Protein AF-A0A919V280-F1 (afdb_monomer_lite)

Secondary structure (DSSP, 8-state):
--TTTTT--TTS-HHHHHHHHHHHHHHHHHHHHHHHHHHHHHTT----HHHHHHH-SSGGG-

Organism: NCBI:txid1381558

Sequence (62 aa):
MAAGLLIGPQNAPQGRRVLGAALSGAFVILALVNFWWLYPVISAEIIPYDDWHRRMMFDRWI

Foldseek 3Di:
DPVVVVCPDPPDPPVVSVVVVVVVVVVVVVVVVLCVLCVCVVVVPDDDPVSVVVNVPDPVVD

Structure (mmCIF, N/CA/C/O backbone):
data_AF-A0A919V280-F1
#
_entry.id   AF-A0A919V280-F1
#
loop_
_atom_site.group_PDB
_atom_site.id
_atom_site.type_symbol
_atom_site.label_atom_id
_atom_site.label_alt_id
_atom_site.label_comp_id
_atom_site.label_asym_id
_atom_site.label_entity_id
_atom_site.label_seq_id
_atom_site.pdbx_PDB_ins_code
_atom_site.Cartn_x
_atom_site.Cartn_y
_atom_site.Cartn_z
_atom_site.occupancy
_atom_site.B_iso_or_equiv
_atom_site.auth_seq_id
_atom_site.auth_comp_id
_atom_site.auth_asym_id
_atom_site.auth_atom_id
_atom_site.pdbx_PDB_model_num
ATOM 1 N N . MET A 1 1 ? -1.928 18.401 22.306 1.00 45.50 1 MET A N 1
ATOM 2 C CA . MET A 1 1 ? -3.141 17.915 23.004 1.00 45.50 1 MET A CA 1
ATOM 3 C C . MET A 1 1 ? -4.254 17.601 21.995 1.00 45.50 1 MET A C 1
ATOM 5 O O . MET A 1 1 ? -5.263 18.283 21.975 1.00 45.50 1 MET A O 1
ATOM 9 N N . ALA A 1 2 ? -4.066 16.613 21.112 1.00 52.69 2 ALA A N 1
ATOM 10 C CA . ALA A 1 2 ? -5.034 16.296 20.043 1.00 52.69 2 ALA A CA 1
ATOM 11 C C . ALA A 1 2 ? -5.683 14.906 20.201 1.00 52.69 2 ALA A C 1
ATOM 13 O O . ALA A 1 2 ? -6.782 14.672 19.709 1.00 52.69 2 ALA A O 1
ATOM 14 N N . ALA A 1 3 ? -5.050 14.004 20.961 1.00 52.66 3 ALA A N 1
ATOM 15 C CA . ALA A 1 3 ? -5.533 12.639 21.172 1.00 52.66 3 ALA A CA 1
ATOM 16 C C . ALA A 1 3 ? -6.830 12.555 22.008 1.00 52.66 3 ALA A C 1
ATOM 18 O O . ALA A 1 3 ? -7.577 11.593 21.880 1.00 52.66 3 ALA A O 1
ATOM 19 N N . GLY A 1 4 ? -7.134 13.571 22.828 1.00 53.66 4 GLY A N 1
ATOM 20 C CA . GLY A 1 4 ? -8.346 13.611 23.661 1.00 53.66 4 GLY A CA 1
ATOM 21 C C . GLY A 1 4 ? -9.628 13.998 22.913 1.00 53.66 4 GLY A C 1
ATOM 22 O O . GLY A 1 4 ? -10.715 13.610 23.325 1.00 53.66 4 GLY A O 1
ATOM 23 N N . LEU A 1 5 ? -9.517 14.713 21.788 1.00 54.09 5 LEU A N 1
ATOM 24 C CA . LEU A 1 5 ? -10.673 15.159 20.993 1.00 54.09 5 LEU A CA 1
ATOM 25 C C . LEU A 1 5 ? -11.191 14.064 20.043 1.00 54.09 5 LEU A C 1
ATOM 27 O O . LEU A 1 5 ? -12.377 14.039 19.723 1.00 54.09 5 LEU A O 1
ATOM 31 N N . LEU A 1 6 ? -10.329 13.121 19.648 1.00 49.66 6 LEU A N 1
ATOM 32 C CA . LEU A 1 6 ? -10.656 11.997 18.757 1.00 49.66 6 LEU A CA 1
ATOM 33 C C . LEU A 1 6 ? -11.406 10.844 19.445 1.00 49.66 6 LEU A C 1
ATOM 35 O O . LEU A 1 6 ? -12.023 10.027 18.768 1.00 49.66 6 LEU A O 1
ATOM 39 N N . ILE A 1 7 ? -11.403 10.783 20.781 1.00 55.50 7 ILE A N 1
ATOM 40 C CA . ILE A 1 7 ? -12.186 9.794 21.538 1.00 55.50 7 ILE A CA 1
ATOM 41 C C . ILE A 1 7 ? -13.686 10.152 21.509 1.00 55.50 7 ILE A C 1
ATOM 43 O O . ILE A 1 7 ? -14.537 9.269 21.638 1.00 55.50 7 ILE A O 1
ATOM 47 N N . GLY A 1 8 ? -14.039 11.417 21.256 1.00 44.94 8 GLY A N 1
ATOM 48 C CA . GLY A 1 8 ? -15.423 11.889 21.216 1.00 44.94 8 GLY A CA 1
ATOM 49 C C . GLY A 1 8 ? -16.103 11.847 22.595 1.00 44.94 8 GLY A C 1
ATOM 50 O O . GLY A 1 8 ? -15.666 11.120 23.489 1.00 44.94 8 GLY A O 1
ATOM 51 N N . PRO A 1 9 ? -17.170 12.627 22.814 1.00 53.34 9 PRO A N 1
ATOM 52 C CA . PRO A 1 9 ? -17.894 12.626 24.080 1.00 53.34 9 PRO A CA 1
ATOM 53 C C . PRO A 1 9 ? -18.426 11.225 24.428 1.00 53.34 9 PRO A C 1
ATOM 55 O O . PRO A 1 9 ? -18.775 10.432 23.554 1.00 53.34 9 PRO A O 1
ATOM 58 N N . GLN A 1 10 ? -18.512 10.952 25.733 1.00 52.78 10 GLN A N 1
ATOM 59 C CA . GLN A 1 10 ? -18.990 9.728 26.402 1.00 52.78 10 GLN A CA 1
ATOM 60 C C . GLN A 1 10 ? -20.356 9.187 25.917 1.00 52.78 10 GLN A C 1
ATOM 62 O O . GLN A 1 10 ? -20.725 8.075 26.277 1.00 52.78 10 GLN A O 1
ATOM 67 N N . ASN A 1 11 ? -21.091 9.941 25.095 1.00 52.00 11 ASN A N 1
ATOM 68 C CA . ASN A 1 11 ? -22.507 9.727 24.796 1.00 52.00 11 ASN A CA 1
ATOM 69 C C . ASN A 1 11 ? -22.803 9.260 23.352 1.00 52.00 11 ASN A C 1
ATOM 71 O O . ASN A 1 11 ? -23.943 9.335 22.899 1.00 52.00 11 ASN A O 1
ATOM 75 N N . ALA A 1 12 ? -21.791 8.813 22.598 1.00 49.84 12 ALA A N 1
ATOM 76 C CA . ALA A 1 12 ? -21.984 8.232 21.265 1.00 49.84 12 ALA A CA 1
ATOM 77 C C . ALA A 1 12 ? -22.150 6.697 21.351 1.00 49.84 12 ALA A C 1
ATOM 79 O O . ALA A 1 12 ? -21.380 6.062 22.077 1.00 49.84 12 ALA A O 1
ATOM 80 N N . PRO A 1 13 ? -23.091 6.073 20.606 1.00 54.06 13 PRO A N 1
ATOM 81 C CA . PRO A 1 13 ? -23.366 4.638 20.696 1.00 54.06 13 PRO A CA 1
ATOM 82 C C . PRO A 1 13 ? -22.087 3.806 20.555 1.00 54.06 13 PRO A C 1
ATOM 84 O O . PRO A 1 13 ? -21.348 3.966 19.580 1.00 54.06 13 PRO A O 1
ATOM 87 N N . GLN A 1 14 ? -21.839 2.903 21.509 1.00 54.94 14 GLN A N 1
ATOM 88 C CA . GLN A 1 14 ? -20.625 2.080 21.630 1.00 54.94 14 GLN A CA 1
ATOM 89 C C . GLN A 1 14 ? -20.242 1.373 20.312 1.00 54.94 14 GLN A C 1
ATOM 91 O O . GLN A 1 14 ? -19.060 1.256 19.988 1.00 54.94 14 GLN A O 1
ATOM 96 N N . GLY A 1 15 ? -21.236 1.021 19.486 1.00 56.03 15 GLY A N 1
ATOM 97 C CA . GLY A 1 15 ? -21.035 0.446 18.154 1.00 56.03 15 GLY A CA 1
ATOM 98 C C . GLY A 1 15 ? -20.285 1.346 17.160 1.00 56.03 15 GLY A C 1
ATOM 99 O O . GLY A 1 15 ? -19.478 0.842 16.386 1.00 56.03 15 GLY A O 1
ATOM 100 N N . ARG A 1 16 ? -20.463 2.678 17.194 1.00 57.41 16 ARG A N 1
ATOM 101 C CA . ARG A 1 16 ? -19.786 3.605 16.258 1.00 57.41 16 ARG A CA 1
ATOM 102 C C . ARG A 1 16 ? -18.306 3.800 16.592 1.00 57.41 16 ARG A C 1
ATOM 104 O O . ARG A 1 16 ? -17.503 3.981 15.682 1.00 57.41 16 ARG A O 1
ATOM 111 N N . ARG A 1 17 ? -17.937 3.723 17.875 1.00 60.69 17 ARG A N 1
ATOM 112 C CA . ARG A 1 17 ? -16.532 3.768 18.318 1.00 60.69 17 ARG A CA 1
ATOM 113 C C . ARG A 1 17 ? -15.775 2.502 17.925 1.00 60.69 17 ARG A C 1
ATOM 115 O O . ARG A 1 17 ? -14.659 2.603 17.426 1.00 60.69 17 ARG A O 1
ATOM 122 N N . VAL A 1 18 ? -16.392 1.332 18.097 1.00 65.38 18 VAL A N 1
ATOM 123 C CA . VAL A 1 18 ? -15.791 0.050 17.695 1.00 65.38 18 VAL A CA 1
ATOM 124 C C . VAL A 1 18 ? -15.644 -0.025 16.176 1.00 65.38 18 VAL A C 1
ATOM 126 O O . VAL A 1 18 ? -14.571 -0.372 15.696 1.00 65.38 18 VAL A O 1
ATOM 129 N N . LEU A 1 19 ? -16.667 0.387 15.418 1.00 73.06 19 LEU A N 1
ATOM 130 C CA . LEU A 1 19 ? -16.584 0.468 13.956 1.00 73.06 19 LEU A CA 1
ATOM 131 C C . LEU A 1 19 ? -15.505 1.454 13.492 1.00 73.06 19 LEU A C 1
ATOM 133 O O . LEU A 1 19 ? -14.731 1.122 12.604 1.00 73.06 19 LEU A O 1
ATOM 137 N N . GLY A 1 20 ? -15.409 2.636 14.108 1.00 71.25 20 GLY A N 1
ATOM 138 C CA . GLY A 1 20 ? -14.375 3.618 13.772 1.00 71.25 20 GLY A CA 1
ATOM 139 C C . GLY A 1 20 ? -12.956 3.108 14.042 1.00 71.25 20 GLY A C 1
ATOM 140 O O . GLY A 1 20 ? -12.080 3.248 13.191 1.00 71.25 20 GLY A O 1
ATOM 141 N N . ALA A 1 21 ? -12.735 2.462 15.191 1.00 77.06 21 ALA A N 1
ATOM 142 C CA . ALA A 1 21 ? -11.448 1.852 15.523 1.00 77.06 21 ALA A CA 1
ATOM 143 C C . ALA A 1 21 ? -11.109 0.676 14.592 1.00 77.06 21 ALA A C 1
ATOM 145 O O . ALA A 1 21 ? -9.978 0.581 14.119 1.00 77.06 21 ALA A O 1
ATOM 146 N N . ALA A 1 22 ? -12.088 -0.177 14.279 1.00 83.00 22 ALA A N 1
ATOM 147 C CA . ALA A 1 22 ? -11.911 -1.303 13.367 1.00 83.00 22 ALA A CA 1
ATOM 148 C C . ALA A 1 22 ? -11.592 -0.841 11.939 1.00 83.00 22 ALA A C 1
ATOM 150 O O . ALA A 1 22 ? -10.673 -1.371 11.323 1.00 83.00 22 ALA A O 1
ATOM 151 N N . LEU A 1 23 ? -12.295 0.175 11.430 1.00 86.69 23 LEU A N 1
ATOM 152 C CA . LEU A 1 23 ? -12.034 0.747 10.106 1.00 86.69 23 LEU A CA 1
ATOM 153 C C . LEU A 1 23 ? -10.660 1.414 10.037 1.00 86.69 23 LEU A C 1
ATOM 155 O O . LEU A 1 23 ? -9.942 1.218 9.062 1.00 86.69 23 LEU A O 1
ATOM 159 N N . SER A 1 24 ? -10.274 2.158 11.076 1.00 85.94 24 SER A N 1
ATOM 160 C CA . SER A 1 24 ? -8.946 2.772 11.156 1.00 85.94 24 SER A CA 1
ATOM 161 C C . SER A 1 24 ? -7.838 1.714 11.195 1.00 85.94 24 SER A C 1
ATOM 163 O O . SER A 1 24 ? -6.890 1.779 10.417 1.00 85.94 24 SER A O 1
ATOM 165 N N . GLY A 1 25 ? -7.992 0.679 12.028 1.00 87.44 25 GLY A N 1
ATOM 166 C CA . GLY A 1 25 ? -7.052 -0.441 12.084 1.00 87.44 25 GLY A CA 1
ATOM 167 C C . GLY A 1 25 ? -6.957 -1.187 10.753 1.00 87.44 25 GLY A C 1
ATOM 168 O O . GLY A 1 25 ? -5.857 -1.427 10.260 1.00 87.44 25 GLY A O 1
ATOM 169 N N . ALA A 1 26 ? -8.097 -1.488 10.128 1.00 93.38 26 ALA A N 1
ATOM 170 C CA . ALA A 1 26 ? -8.143 -2.125 8.816 1.00 93.38 26 ALA A CA 1
ATOM 171 C C . ALA A 1 26 ? -7.461 -1.265 7.745 1.00 93.38 26 ALA A C 1
ATOM 173 O O . ALA A 1 26 ? -6.686 -1.787 6.950 1.00 93.38 26 ALA A O 1
ATOM 174 N N . PHE A 1 27 ? -7.686 0.051 7.753 1.00 90.50 27 PHE A N 1
ATOM 175 C CA . PHE A 1 27 ? -7.032 0.975 6.831 1.00 90.50 27 PHE A CA 1
ATOM 176 C C . PHE A 1 27 ? -5.508 0.975 7.000 1.00 90.50 27 PHE A C 1
ATOM 178 O O . PHE A 1 27 ? -4.787 0.882 6.010 1.00 90.50 27 PHE A O 1
ATOM 185 N N . VAL A 1 28 ? -5.008 1.013 8.239 1.00 94.31 28 VAL A N 1
ATOM 186 C CA . VAL A 1 28 ? -3.562 0.953 8.511 1.00 94.31 28 VAL A CA 1
ATOM 187 C C . VAL A 1 28 ? -2.966 -0.379 8.051 1.00 94.31 28 VAL A C 1
ATOM 189 O O . VAL A 1 28 ? -1.909 -0.385 7.426 1.00 94.31 28 VAL A O 1
ATOM 192 N N . ILE A 1 29 ? -3.646 -1.502 8.300 1.00 95.25 29 ILE A N 1
ATOM 193 C CA . ILE A 1 29 ? -3.195 -2.822 7.835 1.00 95.25 29 ILE A CA 1
ATOM 194 C C . ILE A 1 29 ? -3.161 -2.869 6.303 1.00 95.25 29 ILE A C 1
ATOM 196 O O . ILE A 1 29 ? -2.163 -3.302 5.734 1.00 95.25 29 ILE A O 1
ATOM 200 N N . LEU A 1 30 ? -4.207 -2.386 5.628 1.00 94.88 30 LEU A N 1
ATOM 201 C CA . LEU A 1 30 ? -4.250 -2.315 4.165 1.00 94.88 30 LEU A CA 1
ATOM 202 C C . LEU A 1 30 ? -3.121 -1.445 3.605 1.00 94.88 30 LEU A C 1
ATOM 204 O O . LEU A 1 30 ? -2.482 -1.834 2.629 1.00 94.88 30 LEU A O 1
ATOM 208 N N . ALA A 1 31 ? -2.840 -0.305 4.239 1.00 93.38 31 ALA A N 1
ATOM 209 C CA . ALA A 1 31 ? -1.719 0.545 3.864 1.00 93.38 31 ALA A CA 1
ATOM 210 C C . ALA A 1 31 ? -0.386 -0.206 4.016 1.00 93.38 31 ALA A C 1
ATOM 212 O O . ALA A 1 31 ? 0.389 -0.256 3.066 1.00 93.38 31 ALA A O 1
ATOM 213 N N . LEU A 1 32 ? -0.141 -0.859 5.156 1.00 95.31 32 LEU A N 1
ATOM 214 C CA . LEU A 1 32 ? 1.075 -1.652 5.376 1.00 95.31 32 LEU A CA 1
ATOM 215 C C . LEU A 1 32 ? 1.241 -2.772 4.342 1.00 95.31 32 LEU A C 1
ATOM 217 O O . LEU A 1 32 ? 2.337 -2.958 3.820 1.00 95.31 32 LEU A O 1
ATOM 221 N N . VAL A 1 33 ? 0.161 -3.482 4.005 1.00 94.75 33 VAL A N 1
ATOM 222 C CA . VAL A 1 33 ? 0.177 -4.519 2.960 1.00 94.75 33 VAL A CA 1
ATOM 223 C C . VAL A 1 33 ? 0.510 -3.918 1.592 1.00 94.75 33 VAL A C 1
ATOM 225 O O . VAL A 1 33 ? 1.294 -4.499 0.845 1.00 94.75 33 VAL A O 1
ATOM 228 N N . ASN A 1 34 ? -0.031 -2.742 1.264 1.00 91.75 34 ASN A N 1
ATOM 229 C CA . ASN A 1 34 ? 0.275 -2.056 0.009 1.00 91.75 34 ASN A CA 1
ATOM 230 C C . ASN A 1 34 ? 1.753 -1.633 -0.071 1.00 91.75 34 ASN A C 1
ATOM 232 O O . ASN A 1 34 ? 2.412 -1.887 -1.078 1.00 91.75 34 ASN A O 1
ATOM 236 N N . PHE A 1 35 ? 2.298 -1.081 1.016 1.00 90.25 35 PHE A N 1
ATOM 237 C CA . PHE A 1 35 ? 3.723 -0.756 1.118 1.00 90.25 35 PHE A CA 1
ATOM 238 C C . PHE A 1 35 ? 4.606 -1.998 1.004 1.00 90.25 35 PHE A C 1
ATOM 240 O O . PHE A 1 35 ? 5.617 -1.961 0.311 1.00 90.25 35 PHE A O 1
ATOM 247 N N . TRP A 1 36 ? 4.214 -3.105 1.638 1.00 91.12 36 TRP A N 1
ATOM 248 C CA .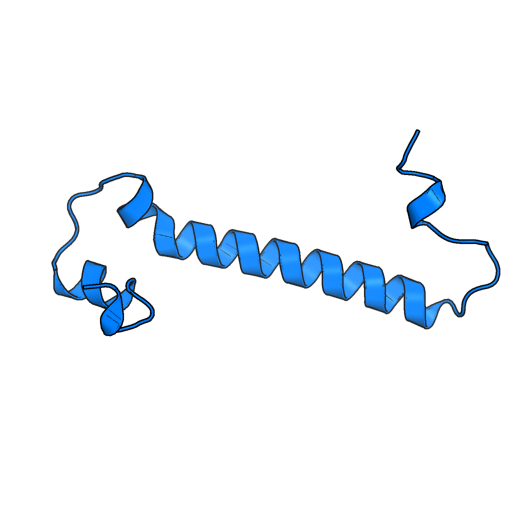 TRP A 1 36 ? 4.929 -4.374 1.522 1.00 91.12 36 TRP A CA 1
ATOM 249 C C . TRP A 1 36 ? 4.953 -4.885 0.075 1.00 91.12 36 TRP A C 1
ATOM 251 O O . TRP A 1 36 ? 5.991 -5.321 -0.412 1.00 91.12 36 TRP A O 1
ATOM 261 N N . TRP A 1 37 ? 3.832 -4.790 -0.643 1.00 88.38 37 TRP A N 1
ATOM 262 C CA . TRP A 1 37 ? 3.743 -5.180 -2.054 1.00 88.38 37 TRP A CA 1
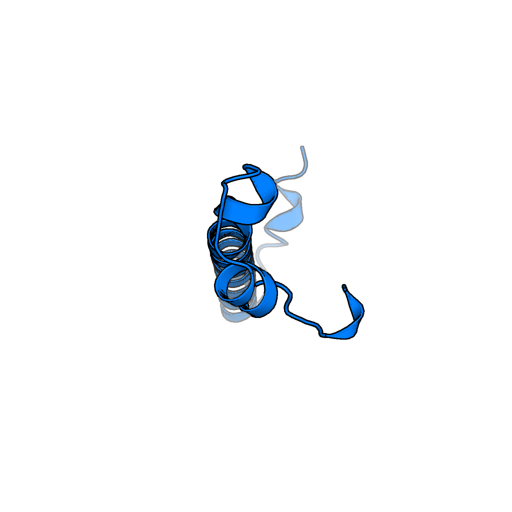ATOM 263 C C . TRP A 1 37 ? 4.637 -4.326 -2.970 1.00 88.38 37 TRP A C 1
ATOM 265 O O . TRP A 1 37 ? 5.265 -4.845 -3.896 1.00 88.38 37 TRP A O 1
ATOM 275 N N . LEU A 1 38 ? 4.724 -3.022 -2.688 1.00 88.38 38 LEU A 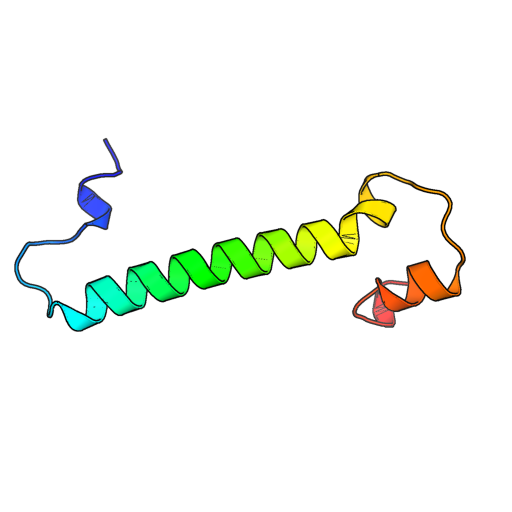N 1
ATOM 276 C CA . LEU A 1 38 ? 5.538 -2.055 -3.434 1.00 88.38 38 LEU A CA 1
ATOM 277 C C . LEU A 1 38 ? 6.996 -1.971 -2.962 1.00 88.38 38 LEU A C 1
ATOM 279 O O . LEU A 1 38 ? 7.804 -1.314 -3.617 1.00 88.38 38 LEU A O 1
ATOM 283 N N . TYR A 1 39 ? 7.353 -2.654 -1.873 1.00 88.75 39 TYR A N 1
ATOM 284 C CA . TYR A 1 39 ? 8.693 -2.647 -1.289 1.00 88.75 39 TYR A CA 1
ATOM 285 C C . TYR A 1 39 ? 9.832 -2.819 -2.309 1.00 88.75 39 TYR A C 1
ATOM 287 O O . TYR A 1 39 ? 10.701 -1.951 -2.333 1.00 88.75 39 TYR A O 1
ATOM 295 N N . PRO A 1 40 ? 9.845 -3.838 -3.194 1.00 85.50 40 PRO A N 1
ATOM 296 C CA . PRO A 1 40 ? 10.966 -4.030 -4.119 1.00 85.50 40 PRO A CA 1
ATOM 297 C C . PRO A 1 40 ? 11.117 -2.879 -5.125 1.00 85.50 40 PRO A C 1
ATOM 299 O O . PRO A 1 40 ? 12.229 -2.558 -5.534 1.00 85.50 40 PRO A O 1
ATOM 302 N N . VAL A 1 41 ? 10.013 -2.211 -5.484 1.00 86.31 41 VAL A N 1
ATOM 303 C CA . VAL A 1 41 ? 10.033 -1.033 -6.366 1.00 86.31 41 VAL A CA 1
ATOM 304 C C . VAL A 1 41 ? 10.618 0.177 -5.632 1.00 86.31 41 VAL A C 1
ATOM 306 O O . VAL A 1 41 ? 11.441 0.893 -6.195 1.00 86.31 41 VAL A O 1
ATOM 309 N N . ILE A 1 42 ? 10.231 0.393 -4.368 1.00 86.19 42 ILE A N 1
ATOM 310 C CA . ILE A 1 42 ? 10.711 1.516 -3.539 1.00 86.19 42 ILE A CA 1
ATOM 311 C C . ILE A 1 42 ? 12.189 1.335 -3.162 1.00 86.19 42 ILE A C 1
ATOM 313 O O . ILE A 1 42 ? 12.949 2.301 -3.159 1.00 86.19 42 ILE A O 1
ATOM 317 N N . SER A 1 43 ? 12.600 0.099 -2.879 1.00 90.44 43 SER A N 1
ATOM 318 C CA . SER A 1 43 ? 13.980 -0.273 -2.550 1.00 90.44 43 SER A CA 1
ATOM 319 C C . SER A 1 43 ? 14.905 -0.350 -3.770 1.00 90.44 43 SER A C 1
ATOM 321 O O . SER A 1 43 ? 16.089 -0.633 -3.605 1.00 90.44 43 SER A O 1
ATOM 323 N N . ALA A 1 44 ? 14.384 -0.100 -4.978 1.00 85.25 44 ALA A N 1
ATOM 324 C CA . ALA A 1 44 ? 15.110 -0.211 -6.243 1.00 85.25 44 ALA A CA 1
ATOM 325 C C . ALA A 1 44 ? 15.815 -1.574 -6.418 1.00 85.25 44 ALA A C 1
ATOM 327 O O . ALA A 1 44 ? 16.929 -1.654 -6.940 1.00 85.25 44 ALA A O 1
ATOM 328 N N . GLU A 1 45 ? 15.169 -2.655 -5.969 1.00 85.12 45 GLU A N 1
ATOM 329 C CA . GLU A 1 45 ? 15.671 -4.007 -6.193 1.00 85.12 45 GLU A CA 1
ATOM 330 C C . GLU A 1 45 ? 15.578 -4.373 -7.677 1.00 85.12 45 GLU A C 1
ATOM 332 O O . GLU A 1 45 ? 14.644 -3.997 -8.389 1.00 85.12 45 GLU A O 1
ATOM 337 N N . ILE A 1 46 ? 16.559 -5.144 -8.1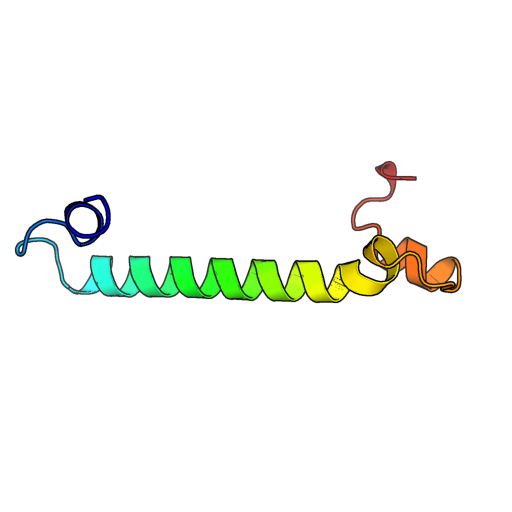47 1.00 86.81 46 ILE A N 1
ATOM 338 C CA . ILE A 1 46 ? 16.581 -5.637 -9.522 1.00 86.81 46 ILE A CA 1
ATOM 339 C C . ILE A 1 46 ? 15.598 -6.805 -9.610 1.00 86.81 46 ILE A C 1
ATOM 341 O O . ILE A 1 46 ? 15.928 -7.943 -9.277 1.00 86.81 46 ILE A O 1
ATOM 345 N N . ILE A 1 47 ? 14.379 -6.499 -10.045 1.00 86.94 47 ILE A N 1
ATOM 346 C CA . ILE A 1 47 ? 13.304 -7.465 -10.280 1.00 86.94 47 ILE A CA 1
ATOM 347 C C . ILE A 1 47 ? 13.044 -7.646 -11.785 1.00 86.94 47 ILE A C 1
ATOM 349 O O . ILE A 1 47 ? 13.228 -6.700 -12.556 1.00 86.94 47 ILE A O 1
ATOM 353 N N . PRO A 1 48 ? 12.610 -8.840 -12.235 1.00 91.00 48 PRO A N 1
ATOM 354 C CA . PRO A 1 48 ? 12.197 -9.059 -13.620 1.00 91.00 48 PRO A CA 1
ATOM 355 C C . PRO A 1 48 ? 11.061 -8.117 -14.044 1.00 91.00 48 PRO A C 1
ATOM 357 O O . PRO A 1 48 ? 10.205 -7.761 -13.233 1.00 91.00 48 PRO A O 1
ATOM 360 N N . TYR A 1 49 ? 11.010 -7.762 -15.333 1.00 84.62 49 TYR A N 1
ATOM 361 C CA . TYR A 1 49 ? 9.998 -6.842 -15.869 1.00 84.62 49 TYR A CA 1
ATOM 362 C C . TYR A 1 49 ? 8.561 -7.318 -15.619 1.00 84.62 49 TYR A C 1
ATOM 364 O O . TYR A 1 49 ? 7.721 -6.516 -15.230 1.00 84.62 49 TYR A O 1
ATOM 372 N N . ASP A 1 50 ? 8.282 -8.617 -15.761 1.00 85.19 50 ASP A N 1
ATOM 373 C CA . ASP A 1 50 ? 6.946 -9.173 -15.498 1.00 85.19 50 ASP A CA 1
ATOM 374 C C . ASP A 1 50 ? 6.517 -8.992 -14.036 1.00 85.19 50 ASP A C 1
ATOM 376 O O . ASP A 1 50 ? 5.351 -8.737 -13.735 1.00 85.19 50 ASP A O 1
ATOM 380 N N . ASP A 1 51 ? 7.470 -9.106 -13.111 1.00 85.12 51 ASP A N 1
ATOM 381 C CA . ASP A 1 51 ? 7.239 -8.906 -11.686 1.00 85.12 51 ASP A CA 1
ATOM 382 C C . ASP A 1 51 ? 7.002 -7.430 -11.366 1.00 85.12 51 ASP A C 1
ATOM 384 O O . ASP A 1 51 ? 6.095 -7.092 -10.599 1.00 85.12 51 ASP A O 1
ATOM 388 N N . TRP A 1 52 ? 7.788 -6.546 -11.975 1.00 86.12 52 TRP A N 1
ATOM 389 C CA . TRP A 1 52 ? 7.575 -5.108 -11.896 1.00 86.12 52 TRP A CA 1
ATOM 390 C C . TRP A 1 52 ? 6.191 -4.744 -12.446 1.00 86.12 52 TRP A C 1
ATOM 392 O O . TRP A 1 52 ? 5.369 -4.219 -11.704 1.00 86.12 52 TRP A O 1
ATOM 402 N N . HIS A 1 53 ? 5.854 -5.156 -13.669 1.00 83.81 53 HIS A N 1
ATOM 403 C CA . HIS A 1 53 ? 4.572 -4.851 -14.309 1.00 83.81 53 HIS A CA 1
ATOM 404 C C . HIS A 1 53 ? 3.369 -5.327 -13.479 1.00 83.81 53 HIS A C 1
ATOM 406 O O . HIS A 1 53 ? 2.374 -4.616 -13.374 1.00 83.81 53 HIS A O 1
ATOM 412 N N . ARG A 1 54 ? 3.440 -6.496 -12.827 1.00 84.94 54 ARG A N 1
ATOM 413 C CA . ARG A 1 54 ? 2.370 -6.969 -11.920 1.00 84.94 54 ARG A CA 1
ATOM 414 C C . ARG A 1 54 ? 2.163 -6.077 -10.690 1.00 84.94 54 ARG A C 1
ATOM 416 O O . ARG A 1 54 ? 1.100 -6.124 -10.073 1.00 84.94 54 ARG A O 1
ATOM 423 N N . ARG A 1 55 ? 3.173 -5.297 -10.299 1.00 84.44 55 ARG A N 1
ATOM 424 C CA . ARG A 1 55 ? 3.117 -4.347 -9.177 1.00 84.44 55 ARG A CA 1
ATOM 425 C C . ARG A 1 55 ? 2.610 -2.971 -9.610 1.00 84.44 55 ARG A C 1
ATOM 427 O O . ARG A 1 55 ? 2.068 -2.246 -8.775 1.00 84.44 55 ARG A O 1
ATOM 434 N N . MET A 1 56 ? 2.704 -2.642 -10.897 1.00 81.25 56 MET A N 1
ATOM 435 C CA . MET A 1 56 ? 2.084 -1.461 -11.495 1.00 81.25 56 MET A CA 1
ATOM 436 C C . MET A 1 56 ? 0.579 -1.721 -11.613 1.00 81.25 56 MET A C 1
ATOM 438 O O . MET 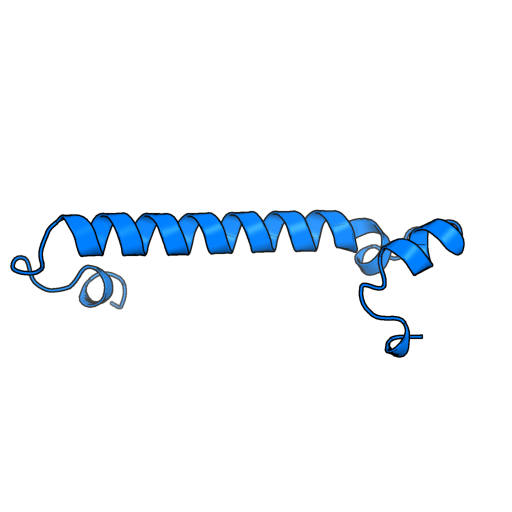A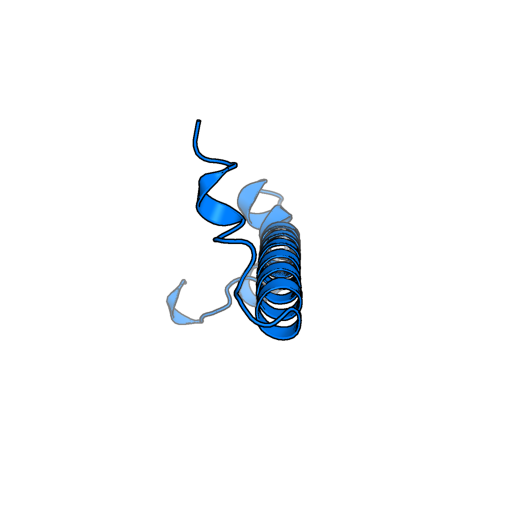 1 56 ? 0.089 -2.223 -12.615 1.00 81.25 56 MET A O 1
ATOM 442 N N . MET A 1 57 ? -0.160 -1.389 -10.545 1.00 73.81 57 MET A N 1
ATOM 443 C CA . MET A 1 57 ? -1.608 -1.634 -10.389 1.00 73.81 57 MET A CA 1
ATOM 444 C C . MET A 1 57 ? -2.485 -1.040 -11.507 1.00 73.81 57 MET A C 1
ATOM 446 O O . MET A 1 57 ? -3.678 -1.326 -11.572 1.00 73.81 57 MET A O 1
ATOM 450 N N . PHE A 1 58 ? -1.915 -0.197 -12.364 1.00 73.75 58 PHE A N 1
ATOM 451 C CA . PHE A 1 58 ? -2.584 0.418 -13.494 1.00 73.75 58 PHE A CA 1
ATOM 452 C C . PHE A 1 58 ? -1.657 0.377 -14.708 1.00 73.75 58 PHE A C 1
ATOM 454 O O . PHE A 1 58 ? -0.544 0.899 -14.645 1.00 73.75 58 PHE A O 1
ATOM 461 N N . ASP A 1 59 ? -2.161 -0.111 -15.841 1.00 68.88 59 ASP A N 1
ATOM 462 C CA . ASP A 1 59 ? -1.404 -0.163 -17.103 1.00 68.88 59 ASP A CA 1
ATOM 463 C C . ASP A 1 59 ? -0.957 1.226 -17.598 1.00 68.88 59 ASP A C 1
ATOM 465 O O . ASP A 1 59 ? -0.017 1.348 -18.370 1.00 68.88 59 ASP A O 1
ATOM 469 N N . ARG A 1 60 ? -1.614 2.301 -17.134 1.00 77.50 60 ARG A N 1
ATOM 470 C CA . ARG A 1 60 ? -1.281 3.694 -17.487 1.00 77.50 60 ARG A CA 1
ATOM 471 C C . ARG A 1 60 ? -0.066 4.248 -16.729 1.00 77.50 60 ARG A C 1
ATOM 473 O O . ARG A 1 60 ? 0.355 5.365 -16.999 1.00 77.50 60 ARG A O 1
ATOM 480 N N . TRP A 1 61 ? 0.446 3.548 -15.721 1.00 70.00 61 TRP A N 1
ATOM 481 C CA . TRP A 1 61 ? 1.599 4.036 -14.950 1.00 70.00 61 TRP A CA 1
ATOM 482 C C . TRP A 1 61 ? 2.939 3.819 -15.666 1.00 70.00 61 TRP A C 1
ATOM 484 O O . TRP A 1 61 ? 3.975 4.217 -15.136 1.00 70.00 61 TRP A O 1
ATOM 494 N N . ILE A 1 62 ? 2.898 3.188 -16.839 1.00 69.06 62 ILE A N 1
ATOM 495 C CA . ILE A 1 62 ? 4.035 2.784 -17.663 1.00 69.06 62 ILE A CA 1
ATOM 496 C C . ILE A 1 62 ? 4.101 3.686 -18.895 1.00 69.06 62 ILE A C 1
ATOM 498 O O . ILE A 1 62 ? 3.034 3.920 -19.510 1.00 69.06 62 ILE A O 1
#

pLDDT: mean 76.0, std 15.79, range [44.94, 95.31]

Radius of gyration: 18.81 Å; chains: 1; bounding box: 40×27×44 Å